Protein AF-A0A193BYK5-F1 (afdb_monomer)

InterPro domains:
  IPR010179 CRISPR-associated protein Cse3 [PF08798] (8-56)
  IPR010179 CRISPR-associated protein Cse3 [TIGR01907] (9-56)

Secondary structure (DSSP, 8-state):
-PPEEEEETTTEEEEE------S----S-HHHHHHHHHH-SSS-GGGT-S-----PPP-

Structure (mmCIF, N/CA/C/O backbone):
data_AF-A0A193BYK5-F1
#
_entry.id   AF-A0A193BYK5-F1
#
loop_
_atom_site.group_PDB
_atom_site.id
_atom_site.type_symbol
_atom_site.label_atom_id
_atom_site.label_alt_id
_atom_site.label_comp_id
_atom_site.label_asym_id
_atom_site.label_entity_id
_atom_site.label_seq_id
_atom_site.pdbx_PDB_ins_code
_atom_site.Cartn_x
_atom_site.Cartn_y
_atom_site.Cartn_z
_atom_site.oc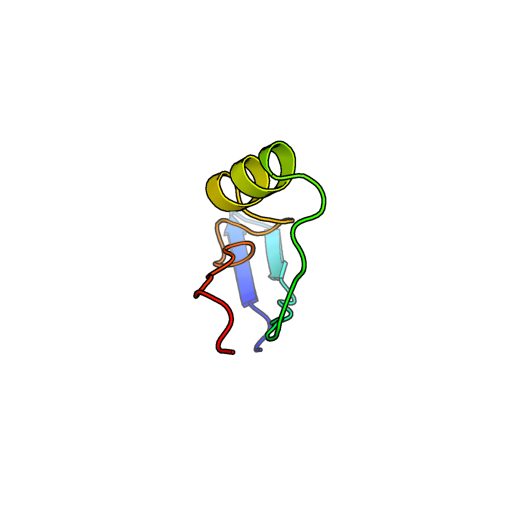cupancy
_atom_site.B_iso_or_equiv
_atom_site.auth_seq_id
_atom_site.auth_comp_id
_atom_site.auth_asym_id
_atom_site.auth_atom_id
_atom_site.pdbx_PDB_model_num
ATOM 1 N N . MET A 1 1 ? -6.092 -13.276 7.385 1.00 77.94 1 MET A N 1
ATOM 2 C CA . MET A 1 1 ? -5.879 -12.059 8.199 1.00 77.94 1 MET A CA 1
ATOM 3 C C . MET A 1 1 ? -7.094 -11.875 9.090 1.00 77.94 1 MET A C 1
ATOM 5 O O . MET A 1 1 ? -8.170 -12.288 8.680 1.00 77.94 1 MET A O 1
ATOM 9 N N . ALA A 1 2 ? -6.931 -11.334 10.297 1.00 85.88 2 ALA A N 1
ATOM 10 C CA . ALA A 1 2 ? -8.062 -11.079 11.189 1.00 85.88 2 ALA A CA 1
ATOM 11 C C . ALA A 1 2 ? -8.710 -9.722 10.873 1.00 85.88 2 ALA A C 1
ATOM 13 O O . ALA A 1 2 ? -8.012 -8.779 10.496 1.00 85.88 2 ALA A O 1
ATOM 14 N N . THR A 1 3 ? -10.029 -9.618 11.048 1.00 92.81 3 THR A N 1
ATOM 15 C CA . THR A 1 3 ? -10.747 -8.339 10.982 1.00 92.81 3 THR A CA 1
ATOM 16 C C . THR A 1 3 ? -10.221 -7.394 12.056 1.00 92.81 3 THR A C 1
ATOM 18 O O . THR A 1 3 ? -10.108 -7.765 13.225 1.00 92.81 3 THR A O 1
ATOM 21 N N . ILE A 1 4 ? -9.939 -6.153 11.672 1.00 92.75 4 ILE A N 1
ATOM 22 C CA . ILE A 1 4 ? -9.531 -5.101 12.599 1.00 92.75 4 ILE A CA 1
ATOM 23 C C . ILE A 1 4 ? -10.791 -4.349 13.024 1.00 92.75 4 ILE A C 1
ATOM 25 O O . ILE A 1 4 ? -11.536 -3.837 12.187 1.00 92.75 4 ILE A O 1
ATOM 29 N N . ALA A 1 5 ? -11.028 -4.272 14.330 1.00 92.00 5 ALA A N 1
ATOM 30 C CA . ALA A 1 5 ? -12.135 -3.524 14.909 1.00 92.00 5 ALA A CA 1
ATOM 31 C C . ALA A 1 5 ? -11.610 -2.403 15.813 1.00 92.00 5 ALA A C 1
ATOM 33 O O . ALA A 1 5 ? -10.614 -2.567 16.511 1.00 92.00 5 ALA A O 1
ATOM 34 N N . GLY A 1 6 ? -12.300 -1.265 15.819 1.00 90.31 6 GLY A N 1
ATOM 35 C CA . GLY A 1 6 ? -11.978 -0.120 16.665 1.00 90.31 6 GLY A CA 1
ATOM 36 C C . GLY A 1 6 ? -13.213 0.711 17.000 1.00 90.31 6 GLY A C 1
ATOM 37 O O . GLY A 1 6 ? -14.321 0.436 16.532 1.00 90.31 6 GLY A O 1
ATOM 38 N N . ARG A 1 7 ? -13.028 1.752 17.812 1.00 89.38 7 ARG A N 1
ATOM 39 C CA . ARG A 1 7 ? -14.065 2.744 18.118 1.00 89.38 7 ARG A CA 1
ATOM 40 C C . ARG A 1 7 ? -13.531 4.150 17.858 1.00 89.38 7 ARG A C 1
ATOM 42 O O . ARG A 1 7 ? -12.403 4.466 18.216 1.00 89.38 7 ARG A O 1
ATOM 49 N N . LYS A 1 8 ? -14.359 4.980 17.238 1.00 83.00 8 LYS A N 1
ATOM 50 C CA . LYS A 1 8 ? -14.261 6.438 17.192 1.00 83.00 8 LYS A CA 1
ATOM 51 C C . LYS A 1 8 ? -15.179 6.988 18.294 1.00 83.00 8 LYS A C 1
ATOM 53 O O . LYS A 1 8 ? -16.157 6.325 18.637 1.00 83.00 8 LYS A O 1
ATOM 58 N N . ALA A 1 9 ? -14.853 8.155 18.855 1.00 82.56 9 ALA A N 1
ATOM 59 C CA . ALA A 1 9 ? -15.581 8.764 19.976 1.00 82.56 9 ALA A CA 1
ATOM 60 C C . ALA A 1 9 ? -17.116 8.744 19.816 1.00 82.56 9 ALA A C 1
ATOM 62 O O . ALA A 1 9 ? -17.623 8.791 18.694 1.00 82.56 9 ALA A O 1
ATOM 63 N N . GLU A 1 10 ? -17.793 8.661 20.966 1.00 71.38 10 GLU A N 1
ATOM 64 C CA . GLU A 1 10 ? -19.239 8.612 21.267 1.00 71.38 10 GLU A CA 1
ATOM 65 C C . GLU A 1 10 ? -20.145 7.677 20.440 1.00 71.38 10 GLU A C 1
ATOM 67 O O . GLU A 1 10 ? -21.031 7.065 21.027 1.00 71.38 10 GLU A O 1
ATOM 72 N N . THR A 1 11 ? -19.947 7.470 19.134 1.00 75.00 11 THR A N 1
ATOM 73 C CA . THR A 1 11 ? -20.886 6.678 18.306 1.00 75.00 11 THR A CA 1
ATOM 74 C C . THR A 1 11 ? -20.280 5.885 17.139 1.00 75.00 11 THR A C 1
ATOM 76 O O . THR A 1 11 ? -20.984 5.086 16.522 1.00 75.00 11 THR A O 1
ATOM 79 N N . GLY A 1 12 ? -18.993 6.027 16.805 1.00 84.25 12 GLY A N 1
ATOM 80 C CA . GLY A 1 12 ? -18.450 5.385 15.598 1.00 84.25 12 GLY A CA 1
ATOM 81 C C . GLY A 1 12 ? -17.810 4.015 15.846 1.00 84.25 12 GLY A C 1
ATOM 82 O O . GLY A 1 12 ? -16.781 3.934 16.507 1.00 84.25 12 GLY A O 1
ATOM 83 N N . LYS A 1 13 ? -18.323 2.929 15.254 1.00 90.62 13 LYS A N 1
ATOM 84 C CA . LYS A 1 13 ? -17.584 1.650 15.157 1.00 90.62 13 LYS A CA 1
ATOM 85 C C . LYS A 1 13 ? -16.706 1.648 13.903 1.00 90.62 13 LYS A C 1
ATOM 87 O O . LYS A 1 13 ? -17.190 1.927 12.812 1.00 90.62 13 LYS A O 1
ATOM 92 N N . ILE A 1 14 ? -15.433 1.289 14.045 1.00 92.88 14 ILE A N 1
ATOM 93 C CA . ILE A 1 14 ? -14.502 1.083 12.927 1.00 92.88 14 ILE A CA 1
ATOM 94 C C . ILE A 1 14 ? -14.389 -0.421 12.686 1.00 92.88 14 ILE A C 1
ATOM 96 O O . ILE A 1 14 ? -14.157 -1.176 13.628 1.00 92.88 14 ILE A O 1
ATOM 100 N N . THR A 1 15 ? -14.562 -0.854 11.438 1.00 94.12 15 THR A N 1
ATOM 101 C CA . THR A 1 15 ? -14.357 -2.247 11.015 1.00 94.12 15 THR A CA 1
ATOM 102 C C . THR A 1 15 ? -13.574 -2.235 9.707 1.00 94.12 15 THR A C 1
ATOM 104 O O . THR A 1 15 ? -13.986 -1.571 8.758 1.00 94.12 15 THR A O 1
ATOM 107 N N . VAL A 1 16 ? -12.440 -2.931 9.662 1.00 95.75 16 VAL A N 1
ATOM 108 C CA . VAL A 1 16 ? -11.602 -3.089 8.468 1.00 95.75 16 VAL A CA 1
ATOM 109 C C . VAL A 1 16 ? -11.397 -4.578 8.234 1.00 95.75 16 VAL A C 1
ATOM 111 O O . VAL A 1 16 ? -10.990 -5.301 9.143 1.00 95.75 16 VAL A O 1
ATOM 114 N N . GLU A 1 17 ? -11.667 -5.025 7.013 1.00 96.19 17 GLU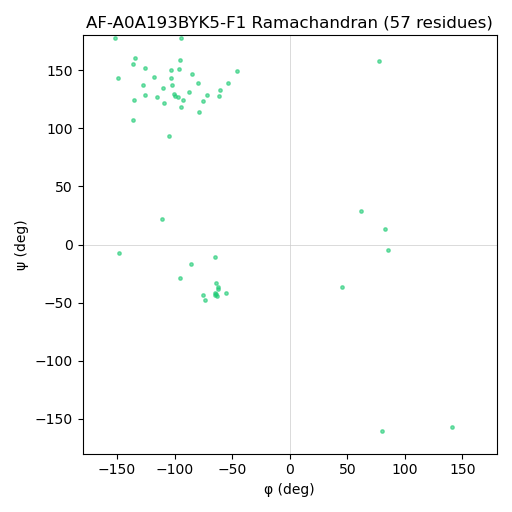 A N 1
ATOM 115 C CA . GLU A 1 17 ? -11.431 -6.397 6.571 1.00 96.19 17 GLU A CA 1
ATOM 116 C C . GLU A 1 17 ? -10.188 -6.433 5.671 1.00 96.19 17 GLU A C 1
ATOM 118 O O . GLU A 1 17 ? -10.268 -6.119 4.481 1.00 96.19 17 GLU A O 1
ATOM 123 N N . PRO A 1 18 ? -9.003 -6.710 6.241 1.00 95.38 18 PRO A N 1
ATOM 124 C CA . PRO A 1 18 ? -7.764 -6.715 5.482 1.00 95.38 18 PRO A CA 1
ATOM 125 C C . PRO A 1 18 ? -7.594 -8.010 4.685 1.00 95.38 18 PRO A C 1
ATOM 127 O O . PRO A 1 18 ? -7.779 -9.116 5.197 1.00 95.38 18 PRO A O 1
ATOM 130 N N . VAL A 1 19 ? -7.115 -7.866 3.452 1.00 95.94 19 VAL A N 1
ATOM 131 C CA . VAL A 1 19 ? -6.637 -8.970 2.614 1.00 95.94 19 VAL A CA 1
ATOM 132 C C . VAL A 1 19 ? -5.124 -8.846 2.482 1.00 95.94 19 VAL A C 1
ATOM 134 O O . VAL A 1 19 ? -4.606 -7.753 2.254 1.00 95.94 19 VAL A O 1
ATOM 137 N N . ARG A 1 20 ? -4.409 -9.963 2.640 1.00 95.00 20 ARG A N 1
ATOM 138 C CA . ARG A 1 20 ? -2.968 -10.028 2.383 1.00 95.00 20 ARG A CA 1
ATOM 139 C C . ARG A 1 20 ? -2.742 -10.570 0.978 1.00 95.00 20 ARG A C 1
ATOM 141 O O . ARG A 1 20 ? -3.219 -11.658 0.669 1.00 95.00 20 ARG A O 1
ATOM 148 N N . TYR A 1 21 ? -1.972 -9.832 0.191 1.00 95.50 21 TYR A N 1
ATOM 149 C CA . TYR A 1 21 ? -1.449 -10.278 -1.094 1.00 95.50 21 TYR A CA 1
ATOM 150 C C . TYR A 1 21 ? 0.024 -10.656 -0.935 1.00 95.50 21 TYR A C 1
ATOM 152 O O . TYR A 1 21 ? 0.743 -10.019 -0.165 1.00 95.50 21 TYR A O 1
ATOM 160 N N . ASP A 1 22 ? 0.450 -11.702 -1.635 1.00 96.00 22 ASP A N 1
ATOM 161 C CA . ASP A 1 22 ? 1.831 -12.185 -1.661 1.00 96.00 22 ASP A CA 1
ATOM 162 C C . ASP A 1 22 ? 2.096 -12.818 -3.035 1.00 96.00 22 ASP A C 1
ATOM 164 O O . ASP A 1 22 ? 1.187 -13.418 -3.615 1.00 96.00 22 ASP A O 1
ATOM 168 N N . GLY A 1 23 ? 3.305 -12.654 -3.572 1.00 95.00 23 GLY A N 1
ATOM 169 C CA . GLY A 1 23 ? 3.676 -13.178 -4.885 1.00 95.00 23 GLY A CA 1
ATOM 170 C C . GLY A 1 23 ? 4.566 -12.251 -5.710 1.00 95.00 23 GLY A C 1
ATOM 171 O O . GLY A 1 23 ? 5.279 -11.396 -5.187 1.00 95.00 23 GLY A O 1
ATOM 172 N N . HIS A 1 24 ? 4.521 -12.450 -7.027 1.00 95.81 24 HIS A N 1
ATOM 173 C CA . HIS A 1 24 ? 5.292 -11.682 -8.000 1.00 95.81 24 HIS A CA 1
ATOM 174 C C . HIS A 1 24 ? 4.417 -10.650 -8.705 1.00 95.81 24 HIS A C 1
ATOM 176 O O . HIS A 1 24 ? 3.222 -10.858 -8.909 1.00 95.81 24 HIS A O 1
ATOM 182 N N . LEU A 1 25 ? 5.040 -9.548 -9.112 1.00 96.19 25 LE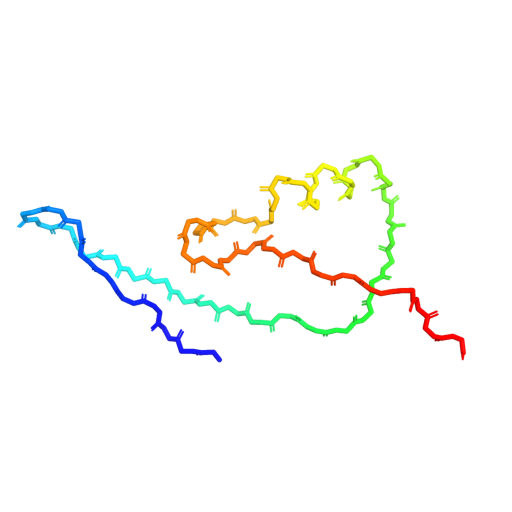U A N 1
ATOM 183 C CA . LEU A 1 25 ? 4.402 -8.496 -9.890 1.00 96.19 25 LEU A CA 1
ATOM 184 C C . LEU A 1 25 ? 5.305 -8.066 -11.041 1.00 96.19 25 LEU A C 1
ATOM 186 O O . LEU A 1 25 ? 6.517 -8.277 -11.011 1.00 96.19 25 LEU A O 1
ATOM 190 N N . VAL A 1 26 ? 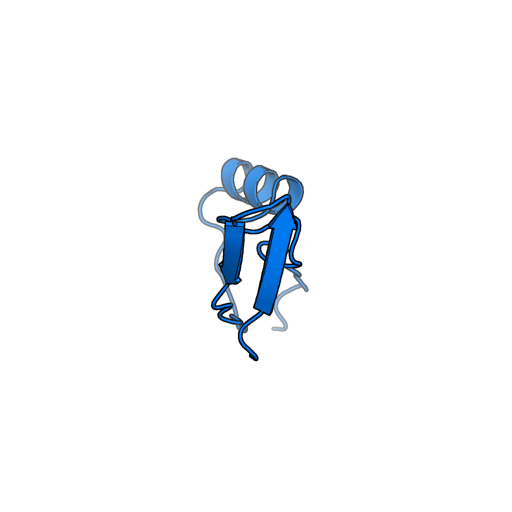4.697 -7.424 -12.032 1.00 97.00 26 VAL A N 1
ATOM 191 C CA . VAL A 1 26 ? 5.392 -6.757 -13.131 1.00 97.00 26 VAL A CA 1
ATOM 192 C C . VAL A 1 26 ? 5.094 -5.268 -13.024 1.00 97.00 26 VAL A C 1
ATOM 194 O O . VAL A 1 26 ? 3.933 -4.872 -12.940 1.00 97.00 26 VAL A O 1
ATOM 197 N N . ILE A 1 27 ? 6.141 -4.443 -13.014 1.00 97.00 27 ILE A N 1
ATOM 198 C CA . ILE A 1 27 ? 5.995 -2.986 -13.029 1.00 97.00 27 ILE A CA 1
ATOM 199 C C . ILE A 1 27 ? 5.681 -2.564 -14.464 1.00 97.00 27 ILE A C 1
ATOM 201 O O . ILE A 1 27 ? 6.518 -2.718 -15.350 1.00 97.00 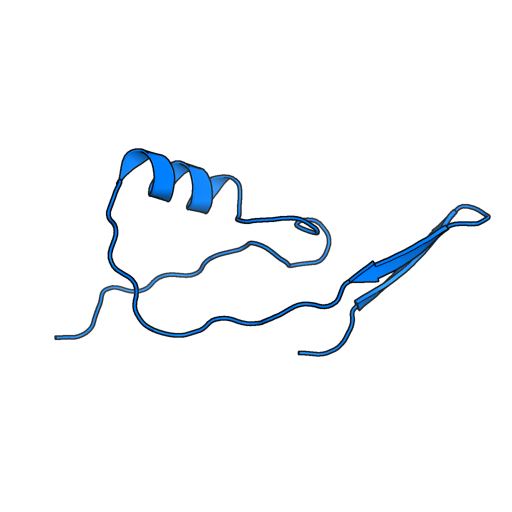27 ILE A O 1
ATOM 205 N N . THR A 1 28 ? 4.479 -2.039 -14.692 1.00 98.06 28 THR A N 1
ATOM 206 C CA . THR A 1 28 ? 4.038 -1.555 -16.012 1.00 98.06 28 THR A CA 1
ATOM 207 C C . THR A 1 28 ? 4.241 -0.050 -16.191 1.00 98.06 28 THR A C 1
ATOM 209 O O . THR A 1 28 ? 4.461 0.403 -17.308 1.00 98.06 28 THR A O 1
ATOM 212 N N . ASP A 1 29 ? 4.191 0.715 -15.097 1.00 98.44 29 ASP A N 1
ATOM 213 C CA . ASP A 1 29 ? 4.480 2.153 -15.045 1.00 98.44 29 ASP A CA 1
ATOM 214 C C . ASP A 1 29 ? 5.359 2.441 -13.810 1.00 98.44 29 ASP A C 1
ATOM 216 O O . ASP A 1 29 ? 4.869 2.378 -12.676 1.00 98.44 29 ASP A O 1
ATOM 220 N N . PRO A 1 30 ? 6.658 2.739 -13.997 1.00 98.06 30 PRO A N 1
ATOM 221 C CA . PRO A 1 30 ? 7.576 2.990 -12.888 1.00 98.06 30 PRO A CA 1
ATOM 222 C C . PRO A 1 30 ? 7.237 4.224 -12.041 1.00 98.06 30 PRO A C 1
ATOM 224 O O . PRO A 1 30 ? 7.489 4.215 -10.833 1.00 98.06 30 PRO A O 1
ATOM 227 N N . ALA A 1 31 ? 6.683 5.279 -12.644 1.00 98.19 31 ALA A N 1
ATOM 228 C CA . ALA A 1 31 ? 6.381 6.520 -11.935 1.00 98.19 31 ALA A CA 1
ATOM 229 C C . ALA A 1 31 ? 5.158 6.330 -11.034 1.00 98.19 31 ALA A C 1
ATOM 231 O O . ALA A 1 31 ? 5.222 6.617 -9.837 1.00 98.19 31 ALA A O 1
ATOM 232 N N . ALA A 1 32 ? 4.087 5.748 -11.581 1.00 97.88 32 ALA A N 1
ATOM 233 C CA . ALA A 1 32 ? 2.892 5.418 -10.809 1.00 97.88 32 ALA A CA 1
ATOM 234 C C . ALA A 1 32 ? 3.192 4.394 -9.702 1.00 97.88 32 ALA A C 1
ATOM 236 O O . ALA A 1 32 ? 2.691 4.514 -8.584 1.00 97.88 32 ALA A O 1
ATOM 237 N N . PHE A 1 33 ? 4.049 3.405 -9.980 1.00 97.94 33 PHE A N 1
ATOM 238 C CA . PHE A 1 33 ? 4.451 2.412 -8.985 1.00 97.94 33 PHE A CA 1
ATOM 239 C C . PHE A 1 33 ? 5.244 3.022 -7.823 1.00 97.94 33 PHE A C 1
ATOM 241 O O . PHE A 1 33 ? 4.996 2.687 -6.666 1.00 97.94 33 PHE A O 1
ATOM 248 N N . SER A 1 34 ? 6.163 3.944 -8.118 1.00 97.56 34 SER A N 1
ATOM 249 C CA . SER A 1 34 ? 6.946 4.638 -7.090 1.00 97.56 34 SER A CA 1
ATOM 250 C C . SER A 1 34 ? 6.058 5.495 -6.184 1.00 97.56 34 SER A C 1
ATOM 252 O O . SER A 1 34 ? 6.204 5.445 -4.964 1.00 97.56 34 SER A O 1
ATOM 254 N N . ASP A 1 35 ? 5.090 6.220 -6.753 1.00 98.00 35 ASP A N 1
ATOM 255 C CA . ASP A 1 35 ? 4.115 6.988 -5.969 1.00 98.00 35 ASP A CA 1
ATOM 256 C C . ASP A 1 35 ? 3.241 6.075 -5.093 1.00 98.00 35 ASP A C 1
ATOM 258 O O . ASP A 1 35 ? 3.071 6.320 -3.897 1.00 98.00 35 ASP A O 1
ATOM 262 N N . ALA A 1 36 ? 2.759 4.960 -5.649 1.00 97.12 36 ALA A N 1
ATOM 263 C CA . ALA A 1 36 ? 1.964 3.979 -4.916 1.00 97.12 36 ALA A CA 1
ATOM 264 C C . ALA A 1 36 ? 2.735 3.332 -3.750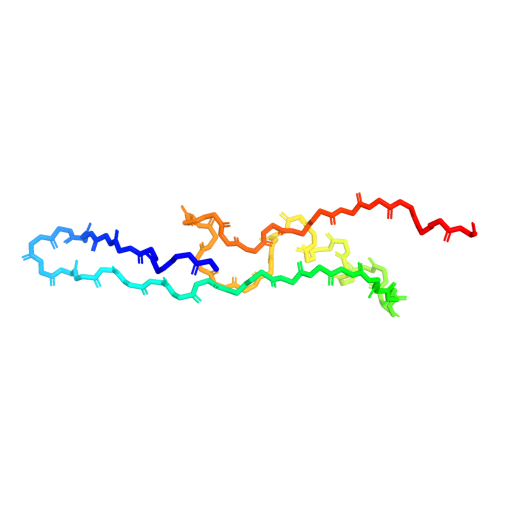 1.00 97.12 36 ALA A C 1
ATOM 266 O O . ALA A 1 36 ? 2.149 3.079 -2.695 1.00 97.12 36 ALA A O 1
ATOM 267 N N . LEU A 1 37 ? 4.040 3.084 -3.909 1.00 96.69 37 LEU A N 1
ATOM 268 C CA . LEU A 1 37 ? 4.901 2.573 -2.838 1.00 96.69 37 LEU A CA 1
ATOM 269 C C . LEU A 1 37 ? 5.050 3.568 -1.686 1.00 96.69 37 LEU A C 1
ATOM 271 O O . LEU A 1 37 ? 4.984 3.170 -0.524 1.00 96.69 37 LEU A O 1
ATOM 275 N N . VAL A 1 38 ? 5.251 4.850 -2.000 1.00 97.12 38 VAL A N 1
ATOM 276 C CA . VAL A 1 38 ? 5.489 5.899 -0.997 1.00 97.12 38 VAL A CA 1
ATOM 277 C C . VAL A 1 38 ? 4.200 6.286 -0.282 1.00 97.12 38 VAL A C 1
ATOM 279 O O . VAL A 1 38 ? 4.178 6.443 0.938 1.00 97.12 38 VAL A O 1
ATOM 282 N N . THR A 1 39 ? 3.106 6.431 -1.024 1.00 97.12 39 THR A N 1
ATOM 283 C CA . THR A 1 39 ? 1.824 6.881 -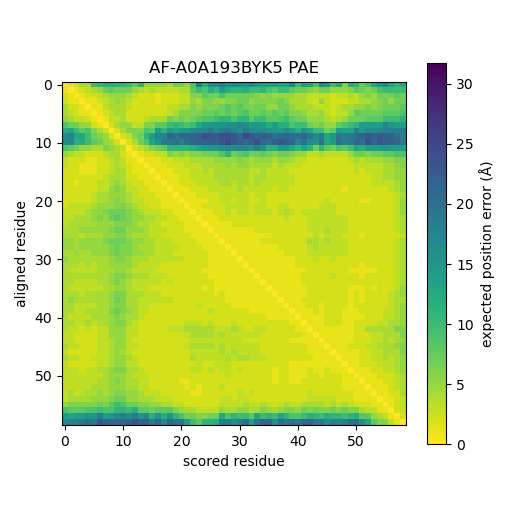0.469 1.00 97.12 39 THR A CA 1
ATOM 284 C C . THR A 1 39 ? 0.989 5.735 0.105 1.00 97.12 39 THR A C 1
ATOM 286 O O . THR A 1 39 ? 0.046 5.979 0.869 1.00 97.12 39 THR A O 1
ATOM 289 N N . GLY A 1 40 ? 1.318 4.492 -0.249 1.00 97.19 40 GLY A N 1
ATOM 290 C CA . GLY A 1 40 ? 0.582 3.276 0.072 1.00 97.19 40 GLY A CA 1
ATOM 291 C C . GLY A 1 40 ? -0.666 3.063 -0.795 1.00 97.19 40 GLY A C 1
ATOM 292 O O . GLY A 1 40 ? -1.291 4.000 -1.299 1.00 97.19 40 GLY A O 1
ATOM 293 N N . ILE A 1 41 ? -1.113 1.812 -0.895 1.00 96.69 41 ILE A N 1
ATOM 294 C CA . ILE A 1 41 ? -2.214 1.389 -1.771 1.00 96.69 41 ILE A CA 1
ATOM 295 C C . ILE A 1 41 ? -3.528 1.244 -0.986 1.00 96.69 41 ILE A C 1
ATOM 297 O O . ILE A 1 41 ? -3.609 0.527 0.008 1.00 96.69 41 ILE A O 1
ATOM 301 N N . GLY A 1 42 ? -4.598 1.886 -1.461 1.00 94.75 42 GLY A N 1
ATOM 302 C CA . GLY A 1 42 ? -5.952 1.711 -0.920 1.00 94.75 42 GLY A CA 1
ATOM 303 C C . GLY A 1 42 ? -6.256 2.492 0.368 1.00 94.75 42 GLY A C 1
ATOM 304 O O . GLY A 1 42 ? -5.638 3.512 0.674 1.00 94.75 42 GLY A O 1
ATOM 305 N N . ARG A 1 43 ? -7.290 2.052 1.098 1.00 95.19 43 ARG A N 1
ATOM 306 C CA . ARG A 1 43 ? -7.806 2.702 2.323 1.00 95.19 43 ARG A CA 1
ATOM 307 C C . ARG A 1 43 ? -7.194 2.089 3.591 1.00 95.19 43 ARG A C 1
ATOM 309 O O . ARG A 1 43 ? -6.436 1.132 3.525 1.00 95.19 43 ARG A O 1
ATOM 316 N N . ALA A 1 44 ? -7.564 2.632 4.755 1.00 95.31 44 ALA A N 1
ATOM 317 C CA . ALA A 1 44 ? -7.191 2.107 6.075 1.00 95.31 44 ALA A CA 1
ATOM 318 C C . ALA A 1 44 ? -5.672 2.090 6.368 1.00 95.31 44 ALA A C 1
ATOM 320 O O . ALA A 1 44 ? -5.201 1.288 7.170 1.00 95.31 44 ALA A O 1
ATOM 321 N N . LYS A 1 45 ? -4.912 3.019 5.769 1.00 95.19 45 LYS A N 1
ATOM 322 C CA . LYS A 1 45 ? -3.451 3.152 5.944 1.00 95.19 45 LYS A CA 1
ATOM 323 C C . LYS A 1 45 ? -3.022 3.310 7.404 1.00 95.19 45 LYS A C 1
ATOM 325 O O . LYS A 1 45 ? -2.105 2.639 7.860 1.00 95.19 45 LYS A O 1
ATOM 330 N N . ALA A 1 46 ? -3.770 4.104 8.170 1.00 93.81 46 ALA A N 1
ATOM 331 C CA . ALA A 1 46 ? -3.555 4.278 9.609 1.00 93.81 46 ALA A CA 1
ATOM 332 C C . ALA A 1 46 ? -3.800 3.002 10.445 1.00 93.81 46 ALA A C 1
ATOM 334 O O . ALA A 1 46 ? -3.473 2.978 11.626 1.00 93.81 46 ALA A O 1
ATOM 335 N N . TYR A 1 47 ? -4.373 1.951 9.851 1.00 93.69 47 TYR A N 1
ATOM 336 C CA . TYR A 1 47 ? -4.673 0.673 10.500 1.00 93.69 47 TYR A CA 1
ATOM 337 C C . TYR A 1 47 ? -3.787 -0.469 9.972 1.00 93.69 47 TYR A C 1
ATOM 339 O O . TYR A 1 47 ? -4.160 -1.634 10.067 1.00 93.69 47 TYR A O 1
ATOM 347 N N . GLY A 1 48 ? -2.627 -0.148 9.386 1.00 92.75 48 GLY A N 1
ATOM 348 C CA . GLY A 1 48 ? -1.650 -1.140 8.921 1.00 92.75 48 GLY A CA 1
ATOM 349 C C . GLY A 1 48 ? -1.936 -1.735 7.539 1.00 92.75 48 GLY A C 1
ATOM 350 O O . GLY A 1 48 ? -1.335 -2.742 7.177 1.00 92.75 48 GLY A O 1
ATOM 351 N N . CYS A 1 49 ? -2.843 -1.137 6.759 1.00 95.81 49 CYS A N 1
ATOM 352 C CA . CYS A 1 49 ? -3.096 -1.531 5.370 1.00 95.81 49 CYS A CA 1
ATOM 353 C C . CYS A 1 49 ? -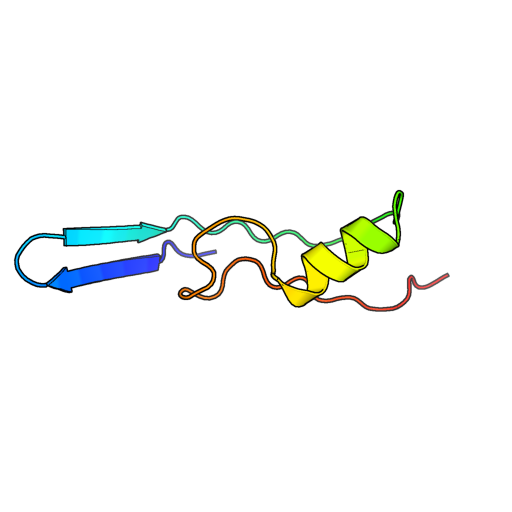2.299 -0.670 4.378 1.00 95.81 49 CYS A C 1
ATOM 355 O O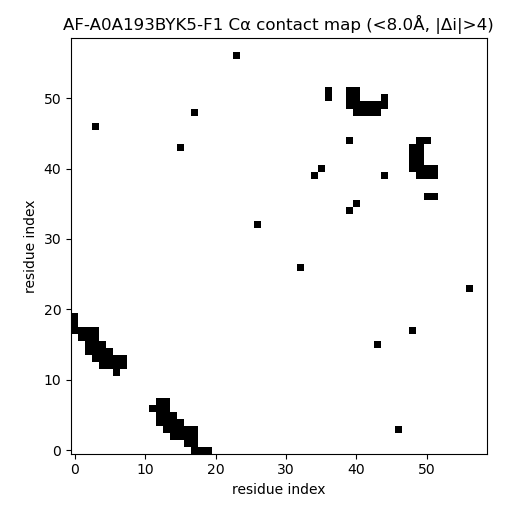 . CYS A 1 49 ? -1.910 0.456 4.676 1.00 95.81 49 CYS A O 1
ATOM 357 N N . GLY A 1 50 ? -2.101 -1.183 3.165 1.00 95.62 50 GLY A N 1
ATOM 358 C CA . GLY A 1 50 ? -1.593 -0.403 2.033 1.00 95.62 50 GLY A CA 1
ATOM 359 C C . GLY A 1 50 ? -0.076 -0.275 1.920 1.00 95.62 50 GLY A C 1
ATOM 360 O O . GLY A 1 50 ? 0.393 0.251 0.915 1.00 95.62 50 GLY A O 1
ATOM 361 N N . LEU A 1 51 ? 0.697 -0.785 2.878 1.00 96.75 51 LEU A N 1
ATOM 362 C CA . LEU A 1 51 ? 2.135 -0.954 2.691 1.00 96.75 51 LEU A CA 1
ATOM 363 C C . LEU A 1 51 ? 2.396 -2.110 1.715 1.00 96.75 51 LEU A C 1
ATOM 365 O O . LEU A 1 51 ? 1.894 -3.216 1.920 1.00 96.75 51 LEU A O 1
ATOM 369 N N . LEU A 1 52 ? 3.207 -1.859 0.688 1.00 97.00 52 LEU A N 1
ATOM 370 C CA . LEU A 1 52 ? 3.714 -2.884 -0.221 1.00 97.00 52 LEU A CA 1
ATOM 371 C C . LEU A 1 52 ? 5.210 -3.081 0.037 1.00 97.00 52 LEU A C 1
ATOM 373 O O . LEU A 1 52 ? 5.995 -2.141 -0.059 1.00 97.00 52 LEU A O 1
ATOM 377 N N . SER A 1 53 ? 5.603 -4.307 0.373 1.00 95.81 53 SER A N 1
ATOM 378 C CA . SER A 1 53 ? 7.004 -4.684 0.571 1.00 95.81 53 SER A CA 1
ATOM 379 C C . SER A 1 53 ? 7.517 -5.441 -0.644 1.00 95.81 53 SER A C 1
ATOM 381 O O . SER A 1 53 ? 6.820 -6.305 -1.173 1.00 95.81 53 SER A O 1
ATOM 383 N N . LEU A 1 54 ? 8.736 -5.122 -1.078 1.00 96.25 54 LEU A N 1
ATOM 384 C CA . LEU A 1 54 ? 9.337 -5.687 -2.281 1.00 96.25 54 LEU A CA 1
ATOM 385 C C . LEU A 1 54 ? 10.691 -6.313 -1.983 1.00 96.25 54 LEU A C 1
ATOM 387 O O . LEU A 1 54 ? 11.430 -5.863 -1.110 1.00 96.25 54 LEU A O 1
ATOM 391 N N . ALA A 1 55 ? 11.026 -7.309 -2.790 1.00 96.44 55 ALA A N 1
ATOM 392 C CA . ALA A 1 55 ? 12.367 -7.838 -2.941 1.00 96.44 55 ALA A CA 1
ATOM 393 C C . ALA A 1 55 ? 12.638 -8.040 -4.440 1.00 96.44 55 ALA A C 1
ATOM 395 O O . ALA A 1 55 ? 11.684 -8.222 -5.204 1.00 96.44 55 ALA A O 1
ATOM 396 N N . PRO A 1 56 ? 13.908 -8.025 -4.882 1.00 95.31 56 PRO A N 1
ATOM 397 C CA . PRO A 1 56 ? 14.247 -8.407 -6.246 1.00 95.31 56 PRO A CA 1
ATOM 398 C C . PRO A 1 56 ? 13.677 -9.789 -6.584 1.00 95.31 56 PRO A C 1
ATOM 400 O O . PRO A 1 56 ? 13.724 -10.705 -5.756 1.00 95.31 56 PRO A O 1
ATOM 403 N N . ALA A 1 57 ? 13.141 -9.944 -7.796 1.00 93.00 57 ALA A N 1
ATOM 404 C CA . ALA A 1 57 ? 12.693 -11.246 -8.270 1.00 93.00 57 ALA A CA 1
ATOM 405 C C . ALA A 1 57 ? 13.894 -12.199 -8.310 1.00 93.00 57 ALA A C 1
ATOM 407 O O . ALA A 1 57 ? 14.938 -11.865 -8.871 1.00 93.00 57 ALA A O 1
ATOM 408 N N . ARG A 1 58 ? 13.756 -13.371 -7.687 1.00 85.50 58 ARG A N 1
ATOM 409 C CA . ARG A 1 58 ? 14.761 -14.423 -7.827 1.00 85.50 58 ARG A CA 1
ATOM 410 C C . ARG A 1 58 ? 14.595 -15.044 -9.210 1.00 85.50 58 ARG A C 1
ATOM 412 O O . ARG A 1 58 ? 13.492 -15.468 -9.549 1.00 85.50 58 ARG A O 1
ATOM 419 N N . THR A 1 59 ? 15.675 -15.022 -9.982 1.00 67.56 59 THR A N 1
ATOM 420 C CA . THR A 1 59 ? 15.870 -15.833 -11.191 1.00 67.56 59 THR A CA 1
ATOM 421 C C . THR A 1 59 ? 16.042 -17.298 -10.842 1.00 67.56 59 THR A C 1
ATOM 423 O O . THR A 1 59 ? 16.691 -17.558 -9.800 1.00 67.56 59 THR A O 1
#

pLDDT: mean 93.01, std 6.62, range [67.56, 98.44]

Organism: Amycolatopsis orientalis (NCBI:txid31958)

Radius of gyration: 15.08 Å; Cα contacts (8 Å, |Δi|>4): 51; chains: 1; bounding box: 37×25×37 Å

Sequence (59 aa):
MATIAGRKAETGKITVEPVRYDGHLVITDPAAFSDALVTGIGRAKAYGCGLLSLAPART

Mean predicted aligned error: 4.38 Å

Foldseek 3Di:
DDWDWDDDPPDDIDIDDDDDDDDDDDCPDPVVVVCQQVVFDDDPVVVVHRHDDDDPDDD

Solvent-accessible surface area (backbone atoms only — not comparable to full-atom values): 4174 Å² total; per-residue (Å²): 118,74,72,46,75,51,76,50,81,101,79,41,78,44,79,47,83,61,80,85,85,86,85,88,85,79,88,86,49,72,68,64,49,52,50,39,54,75,73,33,46,83,68,60,52,96,75,80,35,29,79,71,85,86,74,83,82,83,128